Protein AF-A0A7V9FQ59-F1 (afdb_monomer_lite)

Radius of gyration: 15.92 Å; chains: 1; bounding box: 30×24×38 Å

pLDDT: mean 79.04, std 10.47, range [49.88, 92.19]

Structure (mmCIF, N/CA/C/O backbone):
data_AF-A0A7V9FQ59-F1
#
_entry.id   AF-A0A7V9FQ59-F1
#
loop_
_atom_site.group_PDB
_atom_site.id
_atom_site.type_symbol
_atom_site.label_atom_id
_atom_site.label_alt_id
_atom_site.label_comp_id
_atom_site.label_asym_id
_atom_site.label_entity_id
_atom_site.label_seq_id
_atom_site.pdbx_PDB_ins_code
_atom_site.Cartn_x
_atom_site.Cartn_y
_atom_site.Cartn_z
_atom_site.occupancy
_atom_site.B_iso_or_equiv
_atom_site.auth_seq_id
_atom_site.auth_comp_id
_atom_site.auth_asym_id
_atom_site.auth_atom_id
_atom_site.pdbx_PDB_model_num
ATOM 1 N N . PRO A 1 1 ? -9.272 -8.168 0.352 1.00 49.88 1 PRO A N 1
ATOM 2 C CA . PRO A 1 1 ? -8.089 -8.702 -0.360 1.00 49.88 1 PRO A CA 1
ATOM 3 C C . PRO A 1 1 ? -7.100 -9.328 0.634 1.00 49.88 1 PRO A C 1
ATOM 5 O O . PRO A 1 1 ? -6.579 -8.622 1.490 1.00 49.88 1 PRO A O 1
ATOM 8 N N . ASP A 1 2 ? -6.859 -10.635 0.518 1.00 69.38 2 ASP A N 1
ATOM 9 C CA . ASP A 1 2 ? -6.037 -11.466 1.425 1.00 69.38 2 ASP A CA 1
ATOM 10 C C . ASP A 1 2 ? -4.527 -11.131 1.444 1.00 69.38 2 ASP A C 1
ATOM 12 O O . ASP A 1 2 ? -3.704 -11.953 1.834 1.00 69.38 2 ASP A O 1
ATOM 16 N N . GLY A 1 3 ? -4.118 -9.949 0.969 1.00 69.75 3 GLY A N 1
ATOM 17 C CA . GLY A 1 3 ? -2.719 -9.502 0.974 1.00 69.75 3 GLY A CA 1
ATOM 18 C C . GLY A 1 3 ? -1.761 -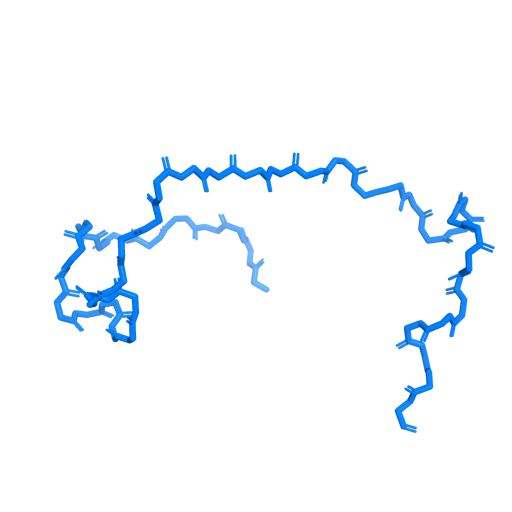10.330 0.108 1.00 69.75 3 GLY A C 1
ATOM 19 O O . GLY A 1 3 ? -0.554 -10.100 0.149 1.00 69.75 3 GLY A O 1
ATOM 20 N N . ARG A 1 4 ? -2.271 -11.287 -0.677 1.00 80.19 4 ARG A N 1
ATOM 21 C CA . ARG A 1 4 ? -1.448 -12.153 -1.526 1.00 80.19 4 ARG A CA 1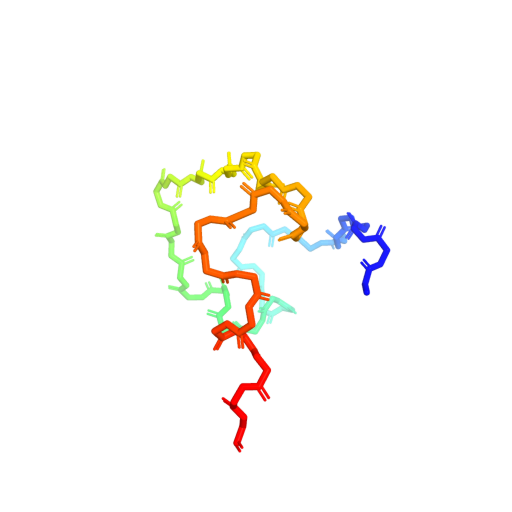
ATOM 22 C C . ARG A 1 4 ? -0.771 -11.346 -2.628 1.00 80.19 4 ARG A C 1
ATOM 24 O O . ARG A 1 4 ? -1.384 -10.487 -3.262 1.00 80.19 4 ARG A O 1
ATOM 31 N N . ARG A 1 5 ? 0.505 -11.653 -2.858 1.00 80.19 5 ARG A N 1
ATOM 32 C CA . ARG A 1 5 ? 1.273 -11.110 -3.977 1.00 80.19 5 ARG A CA 1
ATOM 33 C C . ARG A 1 5 ? 0.727 -11.693 -5.280 1.00 80.19 5 ARG A C 1
ATOM 35 O O . ARG A 1 5 ? 0.510 -12.895 -5.371 1.00 80.19 5 ARG A O 1
ATOM 42 N N . LEU A 1 6 ? 0.520 -10.833 -6.271 1.00 83.12 6 LEU A N 1
ATOM 43 C CA . LEU A 1 6 ? 0.178 -11.255 -7.627 1.00 83.12 6 LEU A CA 1
ATOM 44 C C . LEU A 1 6 ? 1.445 -11.749 -8.336 1.00 83.12 6 LEU A C 1
ATOM 46 O O . LEU A 1 6 ? 2.501 -11.123 -8.210 1.00 83.12 6 LEU A O 1
ATOM 50 N N . GLU A 1 7 ? 1.336 -12.837 -9.096 1.00 89.75 7 GLU A N 1
ATOM 51 C CA . GLU A 1 7 ? 2.412 -13.393 -9.933 1.00 89.75 7 GLU A CA 1
ATOM 52 C C . GLU A 1 7 ? 2.579 -12.579 -11.226 1.00 89.75 7 GLU A C 1
ATOM 54 O O . GLU A 1 7 ? 2.455 -13.079 -12.340 1.00 89.75 7 GLU A O 1
ATOM 59 N N . LEU A 1 8 ? 2.787 -11.272 -11.076 1.00 88.94 8 LEU A N 1
ATOM 60 C CA . LEU A 1 8 ? 2.976 -10.342 -12.180 1.00 88.94 8 LEU A CA 1
ATOM 61 C C . LEU A 1 8 ? 4.299 -9.613 -11.999 1.00 88.94 8 LEU A C 1
ATOM 63 O O . LEU A 1 8 ? 4.528 -8.952 -10.984 1.00 88.94 8 LEU A O 1
ATOM 67 N N . GLU A 1 9 ? 5.143 -9.678 -13.023 1.00 89.44 9 GLU A N 1
ATOM 68 C CA . GLU A 1 9 ? 6.413 -8.958 -13.025 1.00 89.44 9 GLU A CA 1
ATOM 69 C C . GLU A 1 9 ? 6.192 -7.440 -13.092 1.00 89.44 9 GLU A C 1
ATOM 71 O O . GLU A 1 9 ? 5.243 -7.002 -13.765 1.00 89.44 9 GLU A O 1
ATOM 76 N N . PRO A 1 10 ? 7.031 -6.623 -12.418 1.00 85.38 10 PRO A N 1
ATOM 77 C CA . PRO A 1 10 ? 6.980 -5.161 -12.476 1.00 85.38 10 PRO A CA 1
ATOM 78 C C . PRO A 1 10 ? 6.913 -4.630 -13.914 1.00 85.38 10 PRO A C 1
ATOM 80 O O . PRO A 1 10 ? 7.727 -4.997 -14.756 1.00 85.38 10 PRO A O 1
ATOM 83 N N . GLY A 1 11 ? 5.946 -3.754 -14.201 1.00 85.25 11 GLY A N 1
ATOM 84 C CA . GLY A 1 11 ? 5.773 -3.164 -15.537 1.00 85.25 11 GLY A CA 1
ATOM 85 C C . GLY A 1 11 ? 5.054 -4.058 -16.558 1.00 85.25 11 GLY A C 1
ATOM 86 O O . GLY A 1 11 ? 4.841 -3.634 -17.693 1.00 85.25 11 GLY A O 1
ATOM 87 N N . SER A 1 12 ? 4.645 -5.279 -16.193 1.00 90.88 12 SER A N 1
ATOM 88 C CA . SER A 1 12 ? 3.878 -6.141 -17.103 1.00 90.88 12 SER A CA 1
ATOM 89 C C . SER A 1 12 ? 2.496 -5.555 -17.417 1.00 90.88 12 SER A C 1
ATOM 91 O O . SER A 1 12 ? 1.838 -4.977 -16.551 1.00 90.88 12 SER A O 1
ATOM 93 N N . ARG A 1 13 ? 2.012 -5.748 -18.657 1.00 90.00 13 ARG A N 1
ATOM 94 C CA . ARG A 1 13 ? 0.685 -5.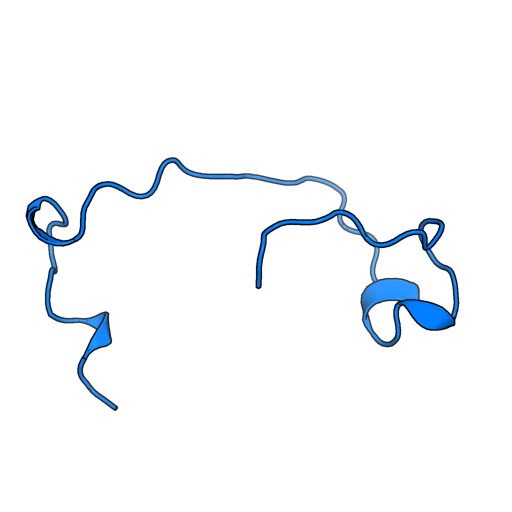259 -19.096 1.00 90.00 13 ARG A CA 1
ATOM 95 C C . ARG A 1 13 ? -0.459 -5.745 -18.198 1.00 90.00 13 ARG A C 1
ATOM 97 O O . ARG A 1 13 ? -1.431 -5.021 -18.012 1.00 90.00 13 ARG A O 1
ATOM 104 N N . GLY A 1 14 ? -0.320 -6.934 -17.605 1.00 89.88 14 GLY A N 1
ATOM 105 C CA . GLY A 1 14 ? -1.291 -7.503 -16.664 1.00 89.88 14 GLY A CA 1
ATOM 106 C C . GLY A 1 14 ? -1.484 -6.684 -15.382 1.00 89.88 14 GLY A C 1
ATOM 107 O O . GLY A 1 14 ? -2.500 -6.839 -14.716 1.00 89.88 14 GLY A O 1
ATOM 108 N N . GLN A 1 15 ? -0.562 -5.772 -15.052 1.00 89.75 15 GLN A N 1
ATOM 109 C CA . GLN A 1 15 ? -0.711 -4.844 -13.924 1.00 89.75 15 GLN A CA 1
ATOM 110 C C . GLN A 1 15 ? -1.620 -3.638 -14.221 1.00 89.75 15 GLN A C 1
ATOM 112 O O . GLN A 1 15 ? -1.857 -2.813 -13.334 1.00 89.75 15 GLN A O 1
ATOM 117 N N . GLY A 1 16 ? -2.111 -3.495 -15.458 1.00 89.88 16 GLY A N 1
ATOM 118 C CA . GLY A 1 16 ? -2.990 -2.397 -15.855 1.00 89.88 16 GLY A CA 1
ATOM 119 C C . GLY A 1 16 ? -2.316 -1.038 -15.669 1.00 89.88 16 GLY A C 1
ATOM 120 O O . GLY A 1 16 ? -1.211 -0.818 -16.157 1.00 89.88 16 GLY A O 1
ATOM 121 N N . PHE A 1 17 ? -2.949 -0.125 -14.934 1.00 87.38 17 PHE A N 1
ATOM 122 C CA . PHE A 1 17 ? -2.427 1.228 -14.703 1.00 87.38 17 PHE A CA 1
ATOM 123 C C . PHE A 1 17 ? -1.047 1.246 -14.021 1.00 87.38 17 PHE A C 1
ATOM 125 O O . PHE A 1 17 ? -0.213 2.096 -14.322 1.00 87.38 17 PHE A O 1
ATOM 132 N N . ASN A 1 18 ? -0.744 0.257 -13.176 1.00 86.06 18 ASN A N 1
ATOM 133 C CA . ASN A 1 18 ? 0.571 0.155 -12.537 1.00 86.06 18 ASN A CA 1
ATOM 134 C C . ASN A 1 18 ? 1.691 -0.255 -13.509 1.00 86.06 18 ASN A C 1
ATOM 136 O O . ASN A 1 18 ? 2.860 -0.157 -13.154 1.00 86.06 18 ASN A O 1
ATOM 140 N N . SER A 1 19 ? 1.369 -0.674 -14.740 1.00 90.81 19 SER A N 1
ATOM 141 C CA . SER A 1 19 ? 2.380 -0.997 -15.757 1.00 90.81 19 SER A CA 1
ATOM 142 C C . SER A 1 19 ? 3.133 0.231 -16.281 1.00 90.81 19 SER A C 1
ATOM 144 O O . SER A 1 19 ? 4.275 0.102 -16.717 1.00 90.81 19 SER A O 1
ATOM 146 N N . ILE A 1 20 ? 2.520 1.420 -16.206 1.00 92.19 20 ILE A N 1
ATOM 147 C CA . ILE A 1 20 ? 3.111 2.689 -16.665 1.00 92.19 20 ILE A CA 1
ATOM 148 C C . ILE A 1 20 ? 3.664 3.547 -15.521 1.00 92.19 20 ILE A C 1
ATOM 150 O O . ILE A 1 20 ? 4.379 4.517 -15.763 1.00 92.19 20 ILE A O 1
ATOM 154 N N . LEU A 1 21 ? 3.343 3.202 -14.272 1.00 86.50 21 LEU A N 1
ATOM 155 C CA . LEU A 1 21 ? 3.797 3.933 -13.096 1.00 86.50 21 LEU A CA 1
ATOM 156 C C . LEU A 1 21 ? 5.093 3.340 -12.549 1.00 86.50 21 LEU A C 1
ATOM 158 O O . LEU A 1 21 ? 5.228 2.131 -12.374 1.00 86.50 21 LEU A O 1
ATOM 162 N N . ARG A 1 22 ? 6.032 4.215 -12.186 1.00 88.44 22 ARG A N 1
ATOM 163 C CA . ARG A 1 22 ? 7.250 3.840 -11.466 1.00 88.44 22 ARG A CA 1
ATOM 164 C C . ARG A 1 22 ? 7.219 4.441 -10.068 1.00 88.44 22 ARG A C 1
ATOM 166 O O . ARG A 1 22 ? 7.548 5.607 -9.883 1.00 88.44 22 ARG A O 1
ATOM 173 N N . ALA A 1 23 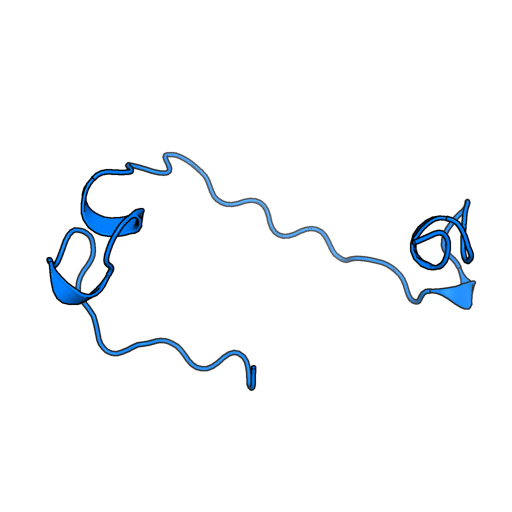? 6.838 3.635 -9.081 1.00 82.81 23 ALA A N 1
ATOM 174 C CA . ALA A 1 23 ? 6.990 4.010 -7.681 1.00 82.81 23 ALA A CA 1
ATOM 175 C C . ALA A 1 23 ? 8.471 3.898 -7.292 1.00 82.81 23 ALA A C 1
ATOM 177 O O . ALA A 1 23 ? 9.062 2.822 -7.371 1.00 82.81 23 ALA A O 1
ATOM 178 N N . THR A 1 24 ? 9.080 5.011 -6.892 1.00 88.50 24 THR A N 1
ATOM 179 C CA . THR A 1 24 ? 10.482 5.047 -6.442 1.00 88.50 24 THR A CA 1
ATOM 180 C C . THR A 1 24 ? 10.637 4.564 -5.006 1.00 88.50 24 THR A C 1
ATOM 182 O O . THR A 1 24 ? 11.694 4.070 -4.624 1.00 88.50 24 THR A O 1
ATOM 185 N N . HIS A 1 25 ? 9.579 4.691 -4.207 1.00 88.75 25 HIS A N 1
ATOM 186 C CA . HIS A 1 25 ? 9.604 4.371 -2.793 1.00 88.75 25 HIS A CA 1
ATOM 187 C C . HIS A 1 25 ? 8.238 3.866 -2.315 1.00 88.75 25 HIS A C 1
ATOM 189 O O . HIS A 1 25 ? 7.197 4.376 -2.733 1.00 88.75 25 HIS A O 1
ATOM 195 N N . ARG A 1 26 ? 8.241 2.869 -1.420 1.00 84.31 26 ARG A N 1
ATOM 196 C CA . ARG A 1 26 ? 7.041 2.343 -0.758 1.00 84.31 26 ARG A CA 1
ATOM 197 C C . ARG A 1 26 ? 7.128 2.624 0.736 1.00 84.31 26 ARG A C 1
ATOM 199 O O . ARG A 1 26 ? 8.041 2.132 1.390 1.00 84.31 26 ARG A O 1
ATOM 206 N N . GLN A 1 27 ? 6.129 3.324 1.268 1.00 84.50 27 GLN A N 1
ATOM 207 C CA . GLN A 1 27 ? 5.962 3.519 2.707 1.00 84.50 27 GLN A CA 1
ATOM 208 C C . GLN A 1 27 ? 4.726 2.774 3.186 1.00 84.50 27 GLN A C 1
ATOM 210 O O . GLN A 1 27 ? 3.611 3.084 2.774 1.00 84.50 27 GLN A O 1
ATOM 215 N N . ASN A 1 28 ? 4.929 1.787 4.056 1.00 80.62 28 ASN A N 1
ATOM 216 C CA . ASN A 1 28 ? 3.830 1.211 4.819 1.00 80.62 28 ASN A CA 1
ATOM 217 C C . ASN A 1 28 ? 3.881 1.804 6.210 1.00 80.62 28 ASN A C 1
ATOM 219 O O . ASN A 1 28 ? 4.879 1.649 6.910 1.00 80.62 28 ASN A O 1
ATOM 223 N N . PHE A 1 29 ? 2.796 2.443 6.610 1.00 75.00 29 PHE A N 1
ATOM 224 C CA . PHE A 1 29 ? 2.641 2.926 7.968 1.00 75.00 29 PHE A CA 1
ATOM 225 C C . PHE A 1 29 ? 1.899 1.872 8.777 1.00 75.00 29 PHE A C 1
ATOM 227 O O . PHE A 1 29 ? 0.936 1.272 8.290 1.00 75.00 29 PHE A O 1
ATOM 234 N N . LEU A 1 30 ? 2.336 1.649 10.017 1.00 79.06 30 LEU A N 1
ATOM 235 C CA . LEU A 1 30 ? 1.522 0.909 10.967 1.00 79.06 30 LEU A CA 1
ATOM 236 C C . LEU A 1 30 ? 0.312 1.782 11.279 1.00 79.06 30 LEU A C 1
ATOM 238 O O . LEU A 1 30 ? 0.414 2.762 12.013 1.00 79.06 30 LEU A O 1
ATOM 242 N N . VAL A 1 31 ? -0.824 1.456 10.672 1.00 75.75 31 VAL A N 1
ATOM 243 C CA . VAL A 1 31 ? -2.054 2.177 10.963 1.00 75.75 31 VAL A CA 1
ATOM 244 C C . VAL A 1 31 ? -2.569 1.662 12.308 1.00 75.75 31 VAL A C 1
ATOM 246 O O . VAL A 1 31 ? -2.884 0.472 12.405 1.00 75.75 31 VAL A O 1
ATOM 249 N N . PRO A 1 32 ? -2.663 2.507 13.351 1.00 76.56 32 PRO A N 1
ATOM 250 C CA . PRO A 1 32 ? -3.130 2.049 14.648 1.00 76.56 32 PRO A CA 1
ATOM 251 C C . PRO A 1 32 ? -4.580 1.540 14.556 1.00 76.56 32 PRO A C 1
ATOM 253 O O . PRO A 1 32 ? -5.328 1.933 13.639 1.00 76.56 32 PRO A O 1
ATOM 256 N N . PRO A 1 33 ? -4.999 0.670 15.497 1.00 76.62 33 PRO A N 1
ATOM 257 C CA . PRO A 1 33 ? -6.383 0.226 15.601 1.00 76.62 33 PRO A CA 1
ATOM 258 C C . PRO A 1 33 ? -7.333 1.425 15.588 1.00 76.62 33 PRO A C 1
ATOM 260 O O . PRO A 1 33 ? -7.029 2.458 16.183 1.00 76.62 33 PRO A O 1
ATOM 263 N N . ARG A 1 34 ? -8.484 1.302 14.913 1.00 73.88 34 ARG A N 1
ATOM 264 C CA . ARG A 1 34 ? -9.418 2.430 14.716 1.00 73.88 34 ARG A CA 1
ATOM 265 C C . ARG A 1 34 ? -9.788 3.145 16.020 1.00 73.88 34 ARG A C 1
ATOM 267 O O . ARG A 1 34 ? -9.862 4.366 16.021 1.00 73.88 34 ARG A O 1
ATOM 274 N N . ALA A 1 35 ? -9.938 2.399 17.115 1.00 73.81 35 ALA A N 1
ATOM 275 C CA . ALA A 1 35 ? -10.254 2.933 18.441 1.00 73.81 35 ALA A CA 1
ATOM 276 C C . ALA A 1 35 ? -9.198 3.906 19.002 1.00 73.81 35 ALA A C 1
ATOM 278 O O . ALA A 1 35 ? -9.530 4.730 19.844 1.00 73.81 35 ALA A O 1
ATOM 279 N N . HIS A 1 36 ? -7.940 3.819 18.555 1.00 75.62 36 HIS A N 1
ATOM 280 C CA . HIS A 1 36 ? -6.822 4.638 19.046 1.00 75.62 36 HIS A CA 1
ATOM 281 C C . HIS A 1 36 ? -6.378 5.703 18.029 1.00 75.62 36 HIS A C 1
ATOM 283 O O . HIS A 1 36 ? -5.359 6.365 18.223 1.00 75.62 36 HIS A O 1
ATOM 289 N N . ARG A 1 37 ? -7.102 5.863 16.912 1.00 78.81 37 ARG A N 1
ATOM 290 C CA . ARG A 1 37 ? -6.856 6.962 15.968 1.00 78.81 37 ARG A CA 1
ATOM 291 C C . ARG A 1 37 ? -7.389 8.257 16.576 1.00 78.81 37 ARG A C 1
ATOM 293 O O . ARG A 1 37 ? -8.428 8.251 17.219 1.00 78.81 37 ARG A O 1
ATOM 300 N N . VAL A 1 38 ? -6.724 9.379 16.313 1.00 75.88 38 VAL A N 1
ATOM 301 C CA . VAL A 1 38 ? -7.171 10.711 16.773 1.00 75.88 38 VAL A CA 1
ATOM 302 C C . VAL A 1 38 ? -8.558 11.079 16.213 1.00 75.88 38 VAL A C 1
ATOM 304 O O . VAL A 1 38 ? -9.305 11.818 16.844 1.00 75.88 38 VAL A O 1
ATOM 307 N N . LEU A 1 39 ? -8.936 10.520 15.055 1.00 69.69 39 LEU A N 1
ATOM 308 C CA . LEU A 1 39 ? -10.237 10.719 14.403 1.00 69.69 39 LEU A CA 1
ATOM 309 C C . LEU A 1 39 ? -10.873 9.369 13.998 1.00 69.69 39 LEU A C 1
ATOM 311 O O . LEU A 1 39 ? -10.862 9.013 12.819 1.00 69.69 39 LEU A O 1
ATOM 315 N N . PRO A 1 40 ? -11.443 8.597 14.942 1.00 68.50 40 PRO A N 1
ATOM 316 C CA . PRO A 1 40 ? -11.955 7.243 14.685 1.00 68.50 40 PRO A CA 1
ATOM 317 C C . PRO A 1 40 ? -13.109 7.164 13.672 1.00 68.50 40 PRO A C 1
ATOM 319 O O . PRO A 1 40 ? -13.282 6.134 13.025 1.00 68.50 40 PRO A O 1
ATOM 322 N N . LEU A 1 41 ? -13.903 8.237 13.542 1.00 67.31 41 LEU A N 1
ATOM 323 C CA . LEU A 1 41 ? -15.123 8.283 12.718 1.00 67.31 41 LEU A CA 1
ATOM 324 C C . LEU A 1 41 ? -14.964 9.075 11.410 1.00 67.31 41 LEU A C 1
ATOM 326 O O . LEU A 1 41 ? -15.913 9.150 10.633 1.00 67.31 41 LEU A O 1
ATOM 330 N N . ALA A 1 42 ? -13.796 9.668 11.141 1.00 66.31 42 ALA A N 1
ATOM 331 C CA . ALA A 1 42 ? -13.594 10.477 9.933 1.00 66.31 42 ALA A CA 1
ATOM 332 C C . ALA A 1 42 ? -13.742 9.663 8.635 1.00 66.31 42 ALA A C 1
ATOM 334 O O . ALA A 1 42 ? -14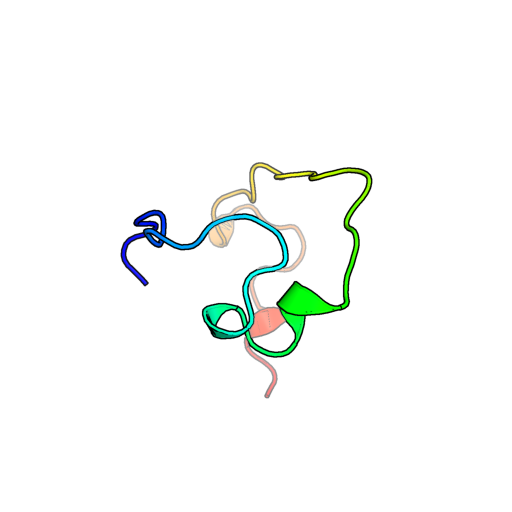.151 10.204 7.616 1.00 66.31 42 ALA A O 1
ATOM 335 N N . GLU A 1 43 ? -13.473 8.356 8.687 1.00 64.50 43 GLU A N 1
ATOM 336 C CA . GLU A 1 43 ? -13.609 7.430 7.553 1.00 64.50 43 GLU A CA 1
ATOM 337 C C . GLU A 1 43 ? -15.065 6.995 7.280 1.00 64.50 43 GLU A C 1
ATOM 339 O O . GLU A 1 43 ? -15.314 6.346 6.270 1.00 64.50 43 GLU A O 1
ATOM 344 N N . LEU A 1 44 ? -16.022 7.303 8.172 1.00 64.94 44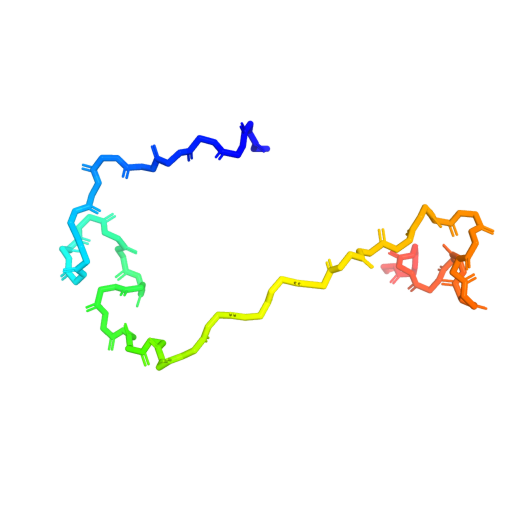 LEU A N 1
ATOM 345 C CA . LEU A 1 44 ? -17.426 6.859 8.075 1.00 64.94 44 LEU A CA 1
ATOM 346 C C . LEU A 1 44 ? -18.369 7.886 7.438 1.00 64.94 44 LEU A C 1
ATOM 348 O O . LEU A 1 44 ? -19.546 7.587 7.246 1.00 64.94 44 LEU A O 1
ATOM 352 N N . ARG A 1 45 ? -17.889 9.092 7.122 1.00 58.84 45 ARG A N 1
ATOM 353 C CA . ARG A 1 45 ? -18.671 10.053 6.337 1.00 58.84 45 ARG A CA 1
ATOM 354 C C . ARG A 1 45 ? -18.450 9.765 4.852 1.00 58.84 45 ARG A C 1
ATOM 356 O O . ARG A 1 45 ? -17.417 10.147 4.307 1.00 58.84 45 ARG A O 1
ATOM 363 N N . ALA A 1 46 ? -19.411 9.063 4.259 1.00 52.12 46 ALA A N 1
ATOM 364 C CA . ALA A 1 46 ? -19.632 8.963 2.819 1.00 52.12 46 ALA A CA 1
ATOM 365 C C . ALA A 1 46 ? -20.787 9.888 2.421 1.00 52.12 46 ALA A C 1
ATOM 367 O O . ALA A 1 46 ? -21.721 10.027 3.247 1.00 52.12 46 ALA A O 1
#

Foldseek 3Di:
DPPDDDPDDQLDCVVPPRNPDDDPDDDDDPDDDLVPDPCSCPVVDD

Secondary structure (DSSP, 8-state):
---PPPS--TT-GGGGGGGT---S------PPPGGGSSSTTGGG--

Sequence (46 aa):
PDGRRLELEPGSRGQGFNSILRATHRQNFLVPPRAHRVLPLAELRA